Protein AF-A0A832IQP1-F1 (afdb_monomer_lite)

Structure (mmCIF, N/CA/C/O backbone):
data_AF-A0A832IQP1-F1
#
_entry.id   AF-A0A832IQP1-F1
#
loop_
_atom_site.group_PDB
_atom_site.id
_atom_site.type_symbol
_atom_site.label_atom_id
_atom_site.label_alt_id
_atom_site.label_comp_id
_atom_site.label_asym_id
_atom_site.label_entity_id
_atom_site.label_seq_id
_atom_site.pdbx_PDB_ins_code
_atom_site.Cartn_x
_atom_site.Cartn_y
_atom_site.Cartn_z
_atom_site.occupancy
_atom_site.B_iso_or_equiv
_atom_site.auth_seq_id
_atom_site.auth_comp_id
_atom_site.auth_asym_id
_atom_site.auth_atom_id
_atom_site.pdbx_PDB_model_num
ATOM 1 N N . MET A 1 1 ? -15.722 25.730 -2.056 1.00 32.97 1 MET A N 1
ATOM 2 C CA . MET A 1 1 ? -16.096 24.810 -0.959 1.00 32.97 1 MET A CA 1
ATOM 3 C C . MET A 1 1 ? -15.796 23.385 -1.412 1.00 32.97 1 MET A C 1
ATOM 5 O O . MET A 1 1 ? -16.498 22.872 -2.271 1.00 32.97 1 MET A O 1
ATOM 9 N N . ARG A 1 2 ? -14.689 22.781 -0.957 1.00 37.03 2 ARG A N 1
ATOM 10 C CA . ARG A 1 2 ? -14.386 21.369 -1.250 1.00 37.03 2 ARG A CA 1
ATOM 11 C C . ARG A 1 2 ? -15.263 20.533 -0.323 1.00 37.03 2 ARG A C 1
ATOM 13 O O . ARG A 1 2 ? -15.107 20.650 0.885 1.00 37.03 2 ARG A O 1
ATOM 20 N N . SER A 1 3 ? -16.204 19.769 -0.875 1.00 42.00 3 SER A N 1
ATOM 21 C CA . SER A 1 3 ? -16.980 18.788 -0.110 1.00 42.00 3 SER A CA 1
ATOM 22 C C . SER A 1 3 ? -16.003 17.929 0.700 1.00 42.00 3 SER A C 1
ATOM 24 O O . SER A 1 3 ? -15.134 17.278 0.114 1.00 42.00 3 SER A O 1
ATOM 26 N N . SER A 1 4 ? -16.055 18.013 2.033 1.00 56.12 4 SER A N 1
ATOM 27 C CA . SER A 1 4 ? -15.191 17.226 2.915 1.00 56.12 4 SER A CA 1
ATOM 28 C C . SER A 1 4 ? -15.556 15.760 2.736 1.00 56.12 4 SER A C 1
ATOM 30 O O . SER A 1 4 ? -16.544 15.285 3.290 1.00 56.12 4 SER A O 1
ATOM 32 N N . LYS A 1 5 ? -14.787 15.057 1.901 1.00 62.72 5 LYS A N 1
ATOM 33 C CA . LYS A 1 5 ? -14.962 13.630 1.632 1.00 62.72 5 LYS A CA 1
ATOM 34 C C . LYS A 1 5 ? -14.933 12.890 2.972 1.00 62.72 5 LYS A C 1
ATOM 36 O O . LYS A 1 5 ? -13.934 12.950 3.690 1.00 62.72 5 LYS A O 1
ATOM 41 N N . LYS A 1 6 ? -16.053 12.271 3.346 1.00 82.62 6 LYS A N 1
ATOM 42 C CA . LYS A 1 6 ? -16.201 11.590 4.634 1.00 82.62 6 LYS A CA 1
ATOM 43 C C . LYS A 1 6 ? -15.730 10.149 4.474 1.00 82.62 6 LYS A C 1
ATOM 45 O O . LYS A 1 6 ? -16.418 9.337 3.867 1.00 82.62 6 LYS A O 1
ATOM 50 N N . TYR A 1 7 ? -14.537 9.859 4.979 1.00 91.56 7 TYR A N 1
ATOM 51 C CA . TYR A 1 7 ? -14.019 8.494 5.049 1.00 91.56 7 TYR A CA 1
ATOM 52 C C . TYR A 1 7 ? -14.812 7.695 6.081 1.00 91.56 7 TYR A C 1
ATOM 54 O O . TYR A 1 7 ? -15.170 8.235 7.128 1.00 91.56 7 TYR A O 1
ATOM 62 N N . THR A 1 8 ? -15.081 6.424 5.792 1.00 93.50 8 THR A N 1
ATOM 63 C CA . THR A 1 8 ? -15.808 5.535 6.713 1.00 93.50 8 THR A CA 1
ATOM 64 C C . THR A 1 8 ? -14.869 4.655 7.528 1.00 93.50 8 THR A C 1
ATOM 66 O O . THR A 1 8 ? -15.260 4.157 8.576 1.00 93.50 8 THR A O 1
ATOM 69 N N . CYS A 1 9 ? -13.614 4.505 7.097 1.00 94.38 9 CYS A N 1
ATOM 70 C CA . CYS A 1 9 ? -12.578 3.782 7.824 1.00 94.38 9 CYS A CA 1
ATOM 71 C C . CYS A 1 9 ? -11.171 4.247 7.432 1.00 94.38 9 CYS A C 1
ATOM 73 O O . CYS A 1 9 ? -10.975 4.858 6.378 1.00 94.38 9 CYS A O 1
ATOM 75 N N . ALA A 1 10 ? -10.183 3.913 8.260 1.00 95.50 10 ALA A N 1
ATOM 76 C CA . ALA A 1 10 ? -8.770 4.127 7.968 1.00 95.50 10 ALA A CA 1
ATOM 77 C C . ALA A 1 10 ? -8.008 2.797 7.911 1.00 95.50 10 ALA A C 1
ATOM 79 O O . ALA A 1 10 ? -8.322 1.864 8.648 1.00 95.50 10 ALA A O 1
ATOM 80 N N . ILE A 1 11 ? -6.989 2.721 7.057 1.00 96.31 11 ILE A N 1
ATOM 81 C CA . ILE A 1 11 ? -6.017 1.622 7.024 1.00 96.31 11 ILE A CA 1
ATOM 82 C C . ILE A 1 11 ? -4.650 2.198 7.354 1.00 96.31 11 ILE A C 1
ATOM 84 O O . ILE A 1 11 ? -4.228 3.170 6.725 1.00 96.31 11 ILE A O 1
ATOM 88 N N . LEU A 1 12 ? -3.961 1.596 8.320 1.00 92.25 12 LEU A N 1
ATOM 89 C CA . LEU A 1 12 ? -2.618 2.006 8.713 1.00 92.25 12 LEU A CA 1
ATOM 90 C C . LEU A 1 12 ? -1.602 0.919 8.363 1.00 92.25 12 LEU A C 1
ATOM 92 O O . LEU A 1 12 ? -1.740 -0.238 8.779 1.00 92.25 12 LEU A O 1
ATOM 96 N N . ASP A 1 13 ? -0.554 1.319 7.645 1.00 88.62 13 ASP A N 1
ATOM 97 C CA . ASP A 1 13 ? 0.678 0.542 7.590 1.00 88.62 13 ASP A CA 1
ATOM 98 C C . ASP A 1 13 ? 1.489 0.701 8.887 1.00 88.62 13 ASP A C 1
ATOM 100 O O . ASP A 1 13 ? 1.206 1.544 9.747 1.00 88.62 13 ASP A O 1
ATOM 104 N N . THR A 1 14 ? 2.531 -0.111 9.026 1.00 81.56 14 THR A N 1
ATOM 105 C CA . THR A 1 14 ? 3.462 -0.076 10.154 1.00 81.56 14 THR A CA 1
ATOM 106 C C . THR A 1 14 ? 4.001 1.333 10.414 1.00 81.56 14 THR A C 1
ATOM 108 O O . THR A 1 14 ? 4.059 1.785 11.556 1.00 81.56 14 THR A O 1
ATOM 111 N N . SER A 1 15 ? 4.370 2.067 9.362 1.00 81.56 15 SER A N 1
ATOM 112 C CA . SER A 1 15 ? 4.965 3.398 9.482 1.00 81.56 15 SER A CA 1
ATOM 113 C C . SER A 1 15 ? 3.983 4.437 10.034 1.00 81.56 15 SER A C 1
ATOM 115 O O . SER A 1 15 ? 4.377 5.275 10.850 1.00 81.56 15 SER A O 1
ATOM 117 N N . ALA A 1 16 ? 2.711 4.354 9.644 1.00 86.81 16 ALA A N 1
ATOM 118 C CA . ALA A 1 16 ? 1.636 5.219 10.108 1.00 86.81 16 ALA A CA 1
ATOM 119 C C . ALA A 1 16 ? 1.263 4.923 11.565 1.00 86.81 16 ALA A C 1
ATOM 121 O O . ALA A 1 16 ? 1.072 5.849 12.356 1.00 86.81 16 ALA A O 1
ATOM 122 N N . ILE A 1 17 ? 1.234 3.642 11.949 1.00 84.38 17 ILE A N 1
ATOM 123 C CA . ILE A 1 17 ? 1.023 3.233 13.343 1.00 84.38 17 ILE A CA 1
ATOM 124 C C . ILE A 1 17 ? 2.134 3.809 14.232 1.00 84.38 17 ILE A C 1
ATOM 126 O O . ILE A 1 17 ? 1.851 4.512 15.200 1.00 84.38 17 ILE A O 1
ATOM 130 N N . LEU A 1 18 ? 3.401 3.596 13.861 1.00 79.62 18 LEU A N 1
ATOM 131 C CA . LEU A 1 18 ? 4.568 4.007 14.655 1.00 79.62 18 LEU A CA 1
ATOM 132 C C . LEU A 1 18 ? 4.730 5.526 14.810 1.00 79.62 18 LEU A C 1
ATOM 134 O O . LEU A 1 18 ? 5.545 5.969 15.625 1.00 79.62 18 LEU A O 1
ATOM 138 N N . ARG A 1 19 ? 4.027 6.321 14.003 1.00 83.69 19 ARG A N 1
ATOM 139 C CA . ARG A 1 19 ? 4.054 7.789 14.032 1.00 83.69 19 ARG A CA 1
ATOM 140 C C . ARG A 1 19 ? 2.848 8.401 14.744 1.00 83.69 19 ARG A C 1
ATOM 142 O O . ARG A 1 19 ? 2.753 9.621 14.800 1.00 83.69 19 ARG A O 1
ATOM 149 N N . GLY A 1 20 ? 1.954 7.582 15.296 1.00 81.88 20 GLY A N 1
ATOM 150 C CA . GLY A 1 20 ? 0.805 8.073 16.053 1.00 81.88 20 GLY A CA 1
ATOM 151 C C . GLY A 1 20 ? -0.371 8.533 15.191 1.00 81.88 20 GLY A C 1
ATOM 152 O O . GLY A 1 20 ? -1.295 9.149 15.712 1.00 81.88 20 GLY A O 1
ATOM 153 N N . ASN A 1 21 ? -0.390 8.229 13.886 1.00 84.25 21 ASN A N 1
ATOM 154 C CA . ASN A 1 21 ? -1.427 8.732 12.975 1.00 84.25 21 ASN A CA 1
ATOM 155 C C . ASN A 1 21 ? -2.841 8.199 13.263 1.00 84.25 21 ASN A C 1
ATOM 157 O O . ASN A 1 21 ? -3.808 8.697 12.695 1.00 84.25 21 ASN A O 1
ATOM 161 N N . PHE A 1 22 ? -2.995 7.220 14.154 1.00 77.56 22 PHE A N 1
ATOM 162 C CA . PHE A 1 22 ? -4.306 6.807 14.656 1.00 77.56 22 PHE A CA 1
ATOM 163 C C . PHE A 1 22 ? -5.021 7.928 15.441 1.00 77.56 22 PHE A C 1
ATOM 165 O O . PHE A 1 22 ? -6.252 7.961 15.470 1.00 77.56 22 PHE A O 1
ATOM 172 N N . LEU A 1 23 ? -4.276 8.873 16.033 1.00 77.94 23 LEU A N 1
ATOM 173 C CA . LEU A 1 23 ? -4.833 10.013 16.774 1.00 77.94 23 LEU A CA 1
ATOM 174 C C . LEU A 1 23 ? -5.637 10.967 15.879 1.00 77.94 23 LEU A C 1
ATOM 176 O O . LEU A 1 23 ? -6.581 11.584 16.366 1.00 77.94 23 LEU A O 1
ATOM 180 N N . ASP A 1 24 ? -5.337 11.023 14.575 1.00 77.12 24 ASP A N 1
ATOM 181 C CA . ASP A 1 24 ? -6.066 11.846 13.594 1.00 77.12 24 ASP A CA 1
ATOM 182 C C . ASP A 1 24 ? -7.552 11.455 13.481 1.00 77.12 24 ASP A C 1
ATOM 184 O O . ASP A 1 24 ? -8.373 12.249 13.018 1.00 77.12 24 ASP A O 1
ATOM 188 N N . PHE A 1 25 ? -7.900 10.222 13.864 1.00 77.88 25 PHE A N 1
ATOM 189 C CA . PHE A 1 25 ? -9.247 9.661 13.729 1.00 77.88 25 PHE A CA 1
ATOM 190 C C . PHE A 1 25 ? -9.953 9.476 15.077 1.00 77.88 25 PHE A C 1
ATOM 192 O O . PHE A 1 25 ? -11.189 9.504 15.141 1.00 77.88 25 PHE A O 1
ATOM 199 N N . GLY A 1 26 ? -9.189 9.294 16.159 1.00 69.00 26 GLY A N 1
ATOM 200 C CA . GLY A 1 26 ? -9.725 8.971 17.479 1.00 69.00 26 GLY A CA 1
ATOM 201 C C . GLY A 1 26 ? -10.602 7.713 17.433 1.00 69.00 26 GLY A C 1
ATOM 202 O O . GLY A 1 26 ? -10.195 6.683 16.905 1.00 69.00 26 GLY A O 1
ATOM 203 N N . ARG A 1 27 ? -11.831 7.805 17.962 1.00 67.12 27 ARG A N 1
ATOM 204 C CA . ARG A 1 27 ? -12.874 6.758 17.867 1.00 67.12 27 ARG A CA 1
ATOM 205 C C . ARG A 1 27 ? -13.921 7.024 16.776 1.00 67.12 27 ARG A C 1
ATOM 207 O O . ARG A 1 27 ? -14.943 6.348 16.733 1.00 67.12 27 ARG A O 1
ATOM 214 N N . SER A 1 28 ? -13.695 8.016 15.916 1.00 80.88 28 SER A N 1
ATOM 215 C CA . SER A 1 28 ? -14.719 8.508 14.982 1.00 80.88 28 SER A CA 1
ATOM 216 C C . SER A 1 28 ? -14.989 7.545 13.827 1.00 80.88 28 SER A C 1
ATOM 218 O O . SER A 1 28 ? -16.106 7.496 13.319 1.00 80.88 28 SER A O 1
ATOM 220 N N . ILE A 1 29 ? -13.966 6.796 13.405 1.00 89.19 29 ILE A N 1
ATOM 221 C CA . ILE A 1 29 ? -14.051 5.764 12.369 1.00 89.19 29 ILE A CA 1
ATOM 222 C C . ILE A 1 29 ? -13.195 4.553 12.769 1.00 89.19 29 ILE A C 1
ATOM 224 O O . ILE A 1 29 ? -12.189 4.729 13.460 1.00 89.19 29 ILE A O 1
ATOM 228 N N . PRO A 1 30 ? -13.555 3.327 12.351 1.00 91.38 30 PRO A N 1
ATOM 229 C CA . PRO A 1 30 ? -12.732 2.147 12.582 1.00 91.38 30 PRO A CA 1
ATOM 230 C C . PRO A 1 30 ? -11.378 2.244 11.870 1.00 91.38 30 PRO A C 1
ATOM 232 O O . PRO A 1 30 ? -11.281 2.712 10.730 1.00 91.38 30 PRO A O 1
ATOM 235 N N . ILE A 1 31 ? -10.344 1.743 12.545 1.00 93.94 31 ILE A N 1
ATOM 236 C CA . ILE A 1 31 ? -8.972 1.688 12.046 1.00 93.94 31 ILE A CA 1
ATOM 237 C C . ILE A 1 31 ? -8.583 0.226 11.846 1.00 93.94 31 ILE A C 1
ATOM 239 O O . ILE A 1 31 ? -8.723 -0.592 12.758 1.00 93.94 31 ILE A O 1
ATOM 243 N N . TYR A 1 32 ? -8.077 -0.096 10.660 1.00 95.56 32 TYR A N 1
ATOM 244 C CA . TYR A 1 32 ? -7.714 -1.450 10.273 1.00 95.56 32 TYR A CA 1
ATOM 245 C C . TYR A 1 32 ? -6.224 -1.593 9.947 1.00 95.56 32 TYR A C 1
ATOM 247 O O . TYR A 1 32 ? -5.565 -0.662 9.481 1.00 95.56 32 TYR A O 1
ATOM 255 N N . THR A 1 33 ? -5.707 -2.799 10.154 1.00 95.19 33 THR A N 1
ATOM 256 C CA . THR A 1 33 ? -4.417 -3.270 9.635 1.00 95.19 33 THR A CA 1
ATOM 257 C C . THR A 1 33 ? -4.490 -4.780 9.372 1.00 95.19 33 THR A C 1
ATOM 259 O O . THR A 1 33 ? -5.526 -5.402 9.609 1.00 95.19 33 THR A O 1
ATOM 262 N N . VAL A 1 34 ? -3.405 -5.378 8.887 1.00 95.69 34 VAL A N 1
ATOM 263 C CA . VAL A 1 34 ? -3.299 -6.821 8.593 1.00 95.69 34 VAL A CA 1
ATOM 264 C C . VAL A 1 34 ? -2.298 -7.495 9.526 1.00 95.69 34 VAL A C 1
ATOM 266 O O . VAL A 1 34 ? -1.361 -6.860 10.017 1.00 95.69 34 VAL A O 1
ATOM 269 N N . SER A 1 35 ? -2.454 -8.798 9.763 1.00 93.50 35 SER A N 1
ATOM 270 C CA . SER A 1 35 ? -1.584 -9.524 10.694 1.00 93.50 35 SER A CA 1
ATOM 271 C C . SER A 1 35 ? -0.133 -9.586 10.211 1.00 93.50 35 SER A C 1
ATOM 273 O O . SER A 1 35 ? 0.790 -9.578 11.025 1.00 93.50 35 SER A O 1
ATOM 275 N N . SER A 1 36 ? 0.094 -9.617 8.894 1.00 92.75 36 SER A N 1
ATOM 276 C CA . SER A 1 36 ? 1.432 -9.605 8.286 1.00 92.75 36 SER A CA 1
ATOM 277 C C . SER A 1 36 ? 2.208 -8.324 8.579 1.00 92.75 36 SER A C 1
ATOM 279 O O . SER A 1 36 ? 3.370 -8.415 8.960 1.00 92.75 36 SER A O 1
ATOM 281 N N . SER A 1 37 ? 1.549 -7.168 8.518 1.00 90.44 37 SER A N 1
ATOM 282 C CA . SER A 1 37 ? 2.111 -5.858 8.882 1.00 90.44 37 SER A CA 1
ATOM 283 C C . SER A 1 37 ? 2.554 -5.815 10.350 1.00 90.44 37 SER A C 1
ATOM 285 O O . SER A 1 37 ? 3.621 -5.296 10.681 1.00 90.44 37 SER A O 1
ATOM 287 N N . LEU A 1 38 ? 1.775 -6.434 11.246 1.00 88.06 38 LEU A N 1
ATOM 288 C CA . LEU A 1 38 ? 2.125 -6.509 12.665 1.00 88.06 38 LEU A CA 1
ATOM 289 C C . LEU A 1 38 ? 3.301 -7.449 12.947 1.00 88.06 38 LEU A C 1
ATOM 291 O O . LEU A 1 38 ? 4.090 -7.173 13.845 1.00 88.06 38 LEU A O 1
ATOM 295 N N . ARG A 1 39 ? 3.462 -8.537 12.183 1.00 86.25 39 ARG A N 1
ATOM 296 C CA . ARG A 1 39 ? 4.612 -9.448 12.338 1.00 86.25 39 ARG A CA 1
ATOM 297 C C . ARG A 1 39 ? 5.947 -8.792 11.977 1.00 86.25 39 ARG A C 1
ATOM 299 O O . ARG A 1 39 ? 6.978 -9.226 12.482 1.00 86.25 39 ARG A O 1
ATOM 306 N N . GLU A 1 40 ? 5.941 -7.763 11.130 1.00 78.00 40 GLU A N 1
ATOM 307 C CA . GLU A 1 40 ? 7.148 -7.012 10.754 1.00 78.00 40 GLU A CA 1
ATOM 308 C C . GLU A 1 40 ? 7.630 -6.051 11.855 1.00 78.00 40 GLU A C 1
ATOM 310 O O . GLU A 1 40 ? 8.799 -5.651 11.866 1.00 78.00 40 GLU A O 1
ATOM 315 N N . LEU A 1 41 ? 6.770 -5.707 12.820 1.00 76.38 41 LEU A N 1
ATOM 316 C CA . LEU A 1 41 ? 7.148 -4.900 13.977 1.00 76.38 41 LEU A CA 1
ATOM 317 C C . LEU A 1 41 ? 8.120 -5.684 14.870 1.00 76.38 41 LEU A C 1
ATOM 319 O O . LEU A 1 41 ? 7.726 -6.554 15.646 1.00 76.38 41 LEU A O 1
ATOM 323 N N . LYS A 1 42 ? 9.418 -5.366 14.781 1.00 60.59 42 LYS A N 1
ATOM 324 C CA . LYS A 1 42 ? 10.434 -5.898 15.704 1.00 60.59 42 LYS A CA 1
ATOM 325 C C . LYS A 1 42 ? 10.039 -5.598 17.159 1.00 60.59 42 LYS A C 1
ATOM 327 O O . LYS A 1 42 ? 9.603 -4.491 17.471 1.00 60.59 42 LYS A O 1
ATOM 332 N N . ARG A 1 43 ? 10.239 -6.581 18.047 1.00 56.19 43 ARG A N 1
ATOM 333 C CA . ARG A 1 43 ? 9.974 -6.486 19.497 1.00 56.19 43 ARG A CA 1
ATOM 334 C C . ARG A 1 43 ? 10.699 -5.261 20.086 1.00 56.19 43 ARG A C 1
ATOM 336 O O . ARG A 1 43 ? 11.907 -5.129 19.907 1.00 56.19 43 ARG A O 1
ATOM 343 N N . GLY A 1 44 ? 9.970 -4.371 20.762 1.00 60.34 44 GLY A N 1
ATOM 344 C CA . GLY A 1 44 ? 10.485 -3.120 21.341 1.00 60.34 44 GLY A CA 1
ATOM 345 C C . GLY A 1 44 ? 9.356 -2.237 21.890 1.00 60.34 44 GLY A C 1
ATOM 346 O O . GLY A 1 44 ? 8.198 -2.601 21.770 1.00 60.34 44 GLY A O 1
ATOM 347 N N . VAL A 1 45 ? 9.658 -1.063 22.461 1.00 53.16 45 VAL A N 1
ATOM 348 C CA . VAL A 1 45 ? 8.685 -0.180 23.165 1.00 53.16 45 VAL A CA 1
ATOM 349 C C . VAL A 1 45 ? 7.386 0.074 22.381 1.00 53.16 45 VAL A C 1
ATOM 351 O O . VAL A 1 45 ? 6.304 0.118 22.957 1.00 53.16 45 VAL A O 1
ATOM 354 N N . LYS A 1 46 ? 7.466 0.159 21.050 1.00 64.00 46 LYS A N 1
ATOM 355 C CA . LYS A 1 46 ? 6.303 0.403 20.188 1.00 64.00 46 LYS A CA 1
ATOM 356 C C . LYS A 1 46 ? 5.399 -0.819 19.962 1.00 64.00 46 LYS A C 1
ATOM 358 O O . LYS A 1 46 ? 4.307 -0.655 19.434 1.00 64.00 46 LYS A O 1
ATOM 363 N N . SER A 1 47 ? 5.788 -2.027 20.389 1.00 70.69 47 SER A N 1
ATOM 364 C CA . SER A 1 47 ? 4.871 -3.178 20.416 1.00 70.69 47 SER A CA 1
ATOM 365 C C . SER A 1 47 ? 3.803 -3.024 21.499 1.00 70.69 47 SER A C 1
ATOM 367 O O . SER A 1 47 ? 2.667 -3.421 21.272 1.00 70.69 47 SER A O 1
ATOM 369 N N . PHE A 1 48 ? 4.137 -2.386 22.627 1.00 78.44 48 PHE A N 1
ATOM 370 C CA . PHE A 1 48 ? 3.189 -2.128 23.715 1.00 78.44 48 PHE A CA 1
ATOM 371 C C . PHE A 1 48 ? 2.083 -1.142 23.306 1.00 78.44 48 PHE A C 1
ATOM 373 O O . PHE A 1 48 ? 0.916 -1.353 23.628 1.00 78.44 48 PHE A O 1
ATOM 380 N N . GLU A 1 49 ? 2.426 -0.091 22.551 1.00 78.44 49 GLU A N 1
ATOM 381 C CA . GLU A 1 49 ? 1.441 0.859 22.009 1.00 78.44 49 GLU A CA 1
ATOM 382 C C . GLU A 1 49 ? 0.445 0.152 21.084 1.00 78.44 49 GLU A C 1
ATOM 384 O O . GLU A 1 49 ? -0.766 0.294 21.242 1.00 78.44 49 GLU A O 1
ATOM 389 N N . VAL A 1 50 ? 0.947 -0.658 20.147 1.00 83.56 50 VAL A N 1
ATOM 390 C CA . VAL A 1 50 ? 0.099 -1.433 19.232 1.00 83.56 50 VAL A CA 1
ATOM 391 C C . VAL A 1 50 ? -0.778 -2.418 19.992 1.00 83.56 50 VAL A C 1
ATOM 393 O O . VAL A 1 50 ? -1.974 -2.497 19.722 1.00 83.56 50 VAL A O 1
ATOM 396 N N . GLU A 1 51 ? -0.216 -3.135 20.959 1.00 85.44 51 GLU A N 1
ATOM 397 C CA . GLU A 1 51 ? -0.963 -4.075 21.791 1.00 85.44 51 GLU A CA 1
ATOM 398 C C . GLU A 1 51 ? -2.075 -3.375 22.579 1.00 85.44 51 GLU A C 1
ATOM 400 O O . GLU A 1 51 ? -3.214 -3.839 22.575 1.00 85.44 51 GLU A O 1
ATOM 405 N N . THR A 1 52 ? -1.795 -2.200 23.145 1.00 85.12 52 THR A N 1
ATOM 406 C CA . THR A 1 52 ? -2.798 -1.368 23.823 1.00 85.12 52 THR A CA 1
ATOM 407 C C . THR A 1 52 ? -3.920 -0.957 22.864 1.00 85.12 52 THR A C 1
ATOM 409 O O . THR A 1 52 ? -5.098 -1.092 23.192 1.00 85.12 52 THR A O 1
ATOM 412 N N . LEU A 1 53 ? -3.590 -0.505 21.648 1.00 85.50 53 LEU A N 1
ATOM 413 C CA . LEU A 1 53 ? -4.589 -0.125 20.639 1.00 85.50 53 LEU A CA 1
ATOM 414 C C . LEU A 1 53 ? -5.483 -1.298 20.220 1.00 85.50 53 LEU A C 1
ATOM 416 O O . LEU A 1 53 ? -6.679 -1.095 19.987 1.00 85.50 53 LEU A O 1
ATOM 420 N N . LEU A 1 54 ? -4.911 -2.502 20.127 1.00 88.25 54 LEU A N 1
ATOM 421 C CA . LEU A 1 54 ? -5.643 -3.738 19.850 1.00 88.25 54 LEU A CA 1
ATOM 422 C C . LEU A 1 54 ? -6.571 -4.099 21.018 1.00 88.25 54 LEU A C 1
ATOM 424 O O . LEU A 1 54 ? -7.757 -4.337 20.799 1.00 88.25 54 LEU A O 1
ATOM 428 N N . GLN A 1 55 ? -6.067 -4.074 22.257 1.00 89.00 55 GLN A N 1
ATOM 429 C CA . GLN A 1 55 ? -6.848 -4.366 23.467 1.00 89.00 55 GLN A CA 1
ATOM 430 C C . GLN A 1 55 ? -8.005 -3.376 23.668 1.00 89.00 55 GLN A C 1
ATOM 432 O O . GLN A 1 55 ? -9.108 -3.770 24.039 1.00 89.00 55 GLN A O 1
ATOM 437 N N . MET A 1 56 ? -7.790 -2.093 23.365 1.00 86.12 56 MET A N 1
ATOM 438 C CA . MET A 1 56 ? -8.822 -1.051 23.432 1.00 86.12 56 MET A CA 1
ATOM 439 C C . MET A 1 56 ? -9.835 -1.108 22.274 1.00 86.12 56 MET A C 1
ATOM 441 O O . MET A 1 56 ? -10.774 -0.302 22.246 1.00 86.12 56 MET A O 1
ATOM 445 N N . GLY A 1 57 ? -9.633 -2.000 21.297 1.00 86.88 57 GLY A N 1
ATOM 446 C CA . GLY A 1 57 ? -10.475 -2.148 20.107 1.00 86.88 57 GLY A CA 1
ATOM 447 C C . GLY A 1 57 ? -10.412 -0.968 19.132 1.00 86.88 57 GLY A C 1
ATOM 448 O O . GLY A 1 57 ? -11.278 -0.850 18.262 1.00 86.88 57 GLY A O 1
ATOM 449 N N . ILE A 1 58 ? -9.422 -0.082 19.284 1.00 86.38 58 ILE A N 1
ATOM 450 C CA . ILE A 1 58 ? -9.207 1.078 18.407 1.00 86.38 58 ILE A CA 1
ATOM 451 C C . ILE A 1 58 ? -8.629 0.603 17.073 1.00 86.38 58 ILE A C 1
ATOM 453 O O . ILE A 1 58 ? -9.127 0.984 16.015 1.00 86.38 58 ILE A O 1
ATOM 457 N N . LEU A 1 59 ? -7.609 -0.258 17.132 1.00 89.88 59 LEU A N 1
ATOM 458 C CA . LEU A 1 59 ? -7.022 -0.919 15.972 1.00 89.88 59 LEU A CA 1
ATOM 459 C C . LEU A 1 59 ? -7.627 -2.316 15.820 1.00 89.88 59 LEU A C 1
ATOM 461 O O . LEU A 1 59 ? -7.682 -3.083 16.778 1.00 89.88 59 LEU A O 1
ATOM 465 N N . LYS A 1 60 ? -8.059 -2.663 14.609 1.00 93.56 60 LYS A N 1
ATOM 466 C CA . LYS A 1 60 ? -8.609 -3.981 14.279 1.00 93.56 60 LYS A CA 1
ATOM 467 C C . LYS A 1 60 ? -7.740 -4.669 13.236 1.00 93.56 60 LYS A C 1
ATOM 469 O O . LYS A 1 60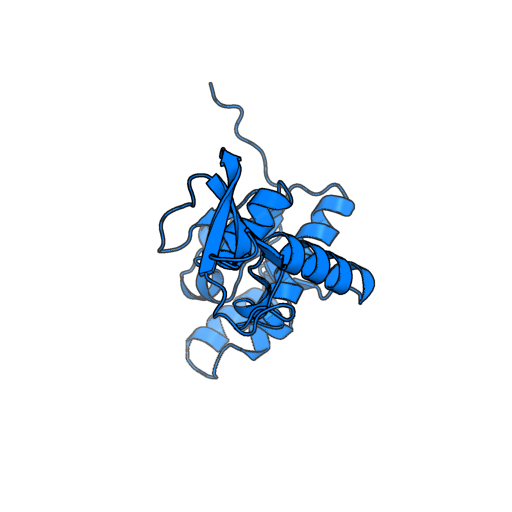 ? -7.376 -4.068 12.227 1.00 93.56 60 LYS A O 1
ATOM 474 N N . VAL A 1 61 ? -7.440 -5.943 13.458 1.00 95.06 61 VAL A N 1
ATOM 475 C CA . VAL A 1 61 ? -6.712 -6.768 12.487 1.00 95.06 61 VAL A CA 1
ATOM 476 C C . VAL A 1 61 ? -7.717 -7.477 11.592 1.00 95.06 61 VAL A C 1
ATOM 478 O O . VAL A 1 61 ? -8.588 -8.190 12.086 1.00 95.06 61 VAL A O 1
ATOM 481 N N . VAL A 1 62 ? -7.610 -7.268 10.282 1.00 96.81 62 VAL A N 1
ATOM 482 C CA . VAL A 1 62 ? -8.479 -7.885 9.275 1.00 96.81 62 VAL A CA 1
ATOM 483 C C . VAL A 1 62 ? -7.607 -8.438 8.162 1.00 96.81 62 VAL A C 1
ATOM 485 O O . VAL A 1 62 ? -7.105 -7.687 7.332 1.00 96.81 62 VAL A O 1
ATOM 488 N N . ASP A 1 63 ? -7.456 -9.757 8.128 1.00 96.19 63 ASP A N 1
ATOM 489 C CA . ASP A 1 63 ? -6.828 -10.438 7.002 1.00 96.19 63 ASP A CA 1
ATOM 490 C C . ASP A 1 63 ? -7.874 -10.771 5.937 1.00 96.19 63 ASP A C 1
ATOM 492 O O . ASP A 1 63 ? -9.023 -11.101 6.240 1.00 96.19 63 ASP A O 1
ATOM 496 N N . VAL A 1 64 ? -7.469 -10.686 4.673 1.00 94.88 64 VAL A N 1
ATOM 497 C CA . VAL A 1 64 ? -8.343 -10.947 3.527 1.00 94.88 64 VAL A CA 1
ATOM 498 C C . VAL A 1 64 ? -8.011 -12.270 2.843 1.00 94.88 64 VAL A C 1
ATOM 500 O O . VAL A 1 64 ? -6.921 -12.843 2.986 1.00 94.88 64 VAL A O 1
ATOM 503 N N . ASP A 1 65 ? -8.978 -12.773 2.082 1.00 93.81 65 ASP A N 1
ATOM 504 C CA . ASP A 1 65 ? -8.837 -14.026 1.356 1.00 93.81 65 ASP A CA 1
ATOM 505 C C . ASP A 1 65 ? -7.761 -13.964 0.254 1.00 93.81 65 ASP A C 1
ATOM 507 O O . ASP A 1 65 ? -7.108 -12.949 -0.020 1.00 93.81 65 ASP A O 1
ATOM 511 N N . ARG A 1 66 ? -7.526 -15.114 -0.377 1.00 95.44 66 ARG A N 1
ATOM 512 C CA . ARG A 1 66 ? -6.556 -15.235 -1.466 1.00 95.44 66 ARG A CA 1
ATOM 513 C C . ARG A 1 66 ? -6.973 -14.449 -2.715 1.00 95.44 66 ARG A C 1
ATOM 515 O O . ARG A 1 66 ? -6.099 -13.919 -3.396 1.00 95.44 66 ARG A O 1
ATOM 522 N N . GLY A 1 67 ? -8.269 -14.354 -3.004 1.00 96.88 67 GLY A N 1
ATOM 523 C CA . GLY A 1 67 ? -8.792 -13.648 -4.173 1.00 96.88 67 GLY A CA 1
ATOM 524 C C . GLY A 1 67 ? -8.455 -12.159 -4.139 1.00 96.88 67 GLY A C 1
ATOM 525 O O . GLY A 1 67 ? -7.917 -11.626 -5.113 1.00 96.88 67 GLY A O 1
ATOM 526 N N . MET A 1 68 ? -8.661 -11.509 -2.992 1.00 96.69 68 MET A N 1
ATOM 527 C CA . MET A 1 68 ? -8.306 -10.100 -2.784 1.00 96.69 68 MET A CA 1
ATOM 528 C C . MET A 1 68 ? -6.796 -9.867 -2.876 1.00 96.69 68 MET A C 1
ATOM 530 O O . MET A 1 68 ? -6.348 -8.900 -3.498 1.00 96.69 68 MET A O 1
ATOM 534 N N . ARG A 1 69 ? -5.987 -10.787 -2.337 1.00 97.25 69 ARG A N 1
ATOM 535 C CA . ARG A 1 69 ? -4.520 -10.722 -2.455 1.00 97.25 69 ARG A CA 1
ATOM 536 C C . ARG A 1 69 ? -4.041 -10.862 -3.892 1.00 97.25 69 ARG A C 1
ATOM 538 O O . ARG A 1 69 ? -3.151 -10.129 -4.325 1.00 97.25 69 ARG A O 1
ATOM 545 N N . ASP A 1 70 ? -4.643 -11.757 -4.664 1.00 97.94 70 ASP A N 1
ATOM 546 C CA . ASP A 1 70 ? -4.298 -11.926 -6.072 1.00 97.94 70 ASP A CA 1
ATOM 547 C C . ASP A 1 70 ? -4.735 -10.717 -6.915 1.00 97.94 70 ASP A C 1
ATOM 549 O O . ASP A 1 70 ? -4.015 -10.326 -7.839 1.00 97.94 70 ASP A O 1
ATOM 553 N N . LEU A 1 71 ? -5.844 -10.056 -6.565 1.00 97.44 71 LEU A N 1
ATOM 554 C CA . LEU A 1 71 ? -6.239 -8.782 -7.171 1.00 97.44 71 LEU A CA 1
ATOM 555 C C . LEU A 1 71 ? -5.227 -7.664 -6.869 1.00 97.44 71 LEU A C 1
ATOM 557 O O . LEU A 1 71 ? -4.792 -6.972 -7.794 1.00 97.44 71 LEU A O 1
ATOM 561 N N . ALA A 1 72 ? -4.792 -7.527 -5.614 1.00 97.88 72 ALA A N 1
ATOM 562 C CA . ALA A 1 72 ? -3.753 -6.571 -5.226 1.00 97.88 72 ALA A CA 1
ATOM 563 C C . ALA A 1 72 ? -2.440 -6.811 -5.989 1.00 97.88 72 ALA A C 1
ATOM 565 O O . ALA A 1 72 ? -1.868 -5.879 -6.557 1.00 97.88 72 ALA A O 1
ATOM 566 N N . ARG A 1 73 ? -2.003 -8.073 -6.115 1.00 97.31 73 ARG A N 1
ATOM 567 C CA . ARG A 1 73 ? -0.823 -8.441 -6.920 1.00 97.31 73 ARG A CA 1
ATOM 568 C C . ARG A 1 73 ? -0.981 -8.090 -8.394 1.00 97.31 73 ARG A C 1
ATOM 570 O O . ARG A 1 73 ? -0.021 -7.632 -9.008 1.00 97.31 73 ARG A O 1
ATOM 577 N N . LYS A 1 74 ? -2.161 -8.308 -8.982 1.00 96.56 74 LYS A N 1
ATOM 578 C CA . LYS A 1 74 ? -2.437 -7.923 -10.378 1.00 96.56 74 LYS A CA 1
ATOM 579 C C . LYS A 1 74 ? -2.303 -6.411 -10.568 1.00 96.56 74 LYS A C 1
ATOM 581 O O . LYS A 1 74 ? -1.674 -5.986 -11.533 1.00 96.56 74 LYS A O 1
ATOM 586 N N . LEU A 1 75 ? -2.825 -5.608 -9.640 1.00 95.88 75 LEU A N 1
ATOM 587 C CA . LEU A 1 75 ? -2.689 -4.147 -9.681 1.00 95.88 75 LEU A CA 1
ATOM 588 C C . LEU A 1 75 ? -1.234 -3.696 -9.522 1.00 95.88 75 LEU A C 1
ATOM 590 O O . LEU A 1 75 ? -0.765 -2.890 -10.319 1.00 95.88 75 LEU A O 1
ATOM 594 N N . ALA A 1 76 ? -0.502 -4.274 -8.571 1.00 95.88 76 ALA A N 1
ATOM 595 C CA . ALA A 1 76 ? 0.918 -3.997 -8.364 1.00 95.88 76 ALA A CA 1
ATOM 596 C C . ALA A 1 76 ? 1.801 -4.400 -9.560 1.00 95.88 76 ALA A C 1
ATOM 598 O O . ALA A 1 76 ? 2.790 -3.734 -9.865 1.00 95.88 76 ALA A O 1
ATOM 599 N N . ARG A 1 77 ? 1.460 -5.487 -10.266 1.00 93.56 77 ARG A N 1
ATOM 600 C CA . ARG A 1 77 ? 2.127 -5.860 -11.525 1.00 93.56 77 ARG A CA 1
ATOM 601 C C . ARG A 1 77 ? 1.833 -4.848 -12.619 1.00 93.56 77 ARG A C 1
ATOM 603 O O . ARG A 1 77 ? 2.757 -4.392 -13.275 1.00 93.56 77 ARG A O 1
ATOM 610 N N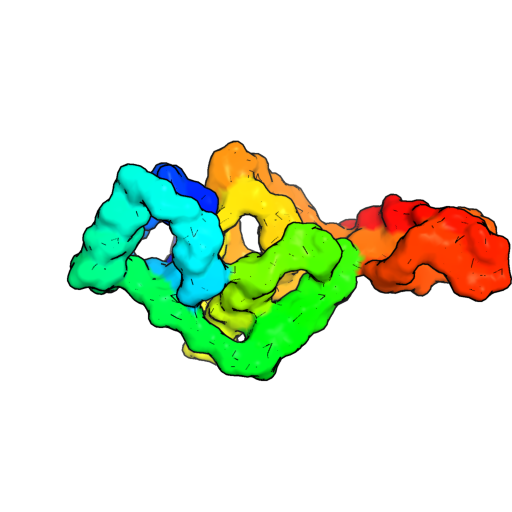 . ARG A 1 78 ? 0.567 -4.451 -12.761 1.00 91.44 78 ARG A N 1
ATOM 611 C CA . ARG A 1 78 ? 0.136 -3.464 -13.757 1.00 91.44 78 ARG A CA 1
ATOM 612 C C . ARG A 1 78 ? 0.752 -2.080 -13.528 1.00 91.44 78 ARG A C 1
ATOM 614 O O . ARG A 1 78 ? 0.977 -1.365 -14.496 1.00 91.44 78 ARG A O 1
ATOM 621 N N . SER A 1 79 ? 1.004 -1.689 -12.280 1.00 91.94 79 SER A N 1
ATOM 622 C CA . SER A 1 79 ? 1.723 -0.446 -11.970 1.00 91.94 79 SER A CA 1
ATOM 623 C C . SER A 1 79 ? 3.236 -0.566 -12.172 1.00 91.94 79 SER A C 1
ATOM 625 O O . SER A 1 79 ? 3.921 0.448 -12.276 1.00 91.94 79 SER A O 1
ATOM 627 N N . GLY A 1 80 ? 3.764 -1.792 -12.229 1.00 91.38 80 GLY A N 1
ATOM 628 C CA . GLY A 1 80 ? 5.196 -2.085 -12.269 1.00 91.38 80 GLY A CA 1
ATOM 629 C C . GLY A 1 80 ? 5.909 -1.916 -10.920 1.00 91.38 80 GLY A C 1
ATOM 630 O O . GLY A 1 80 ? 7.142 -1.827 -10.875 1.00 91.38 80 GLY A O 1
ATOM 631 N N . ASP A 1 81 ? 5.160 -1.882 -9.814 1.00 94.31 81 ASP A N 1
ATOM 632 C CA . ASP A 1 81 ? 5.696 -1.736 -8.454 1.00 94.31 81 ASP A CA 1
ATOM 633 C C . ASP A 1 81 ? 5.814 -3.057 -7.688 1.00 94.31 81 ASP A C 1
ATOM 635 O O . ASP A 1 81 ? 6.412 -3.082 -6.618 1.00 94.31 81 ASP A O 1
ATOM 639 N N . ILE A 1 82 ? 5.327 -4.174 -8.238 1.00 93.88 82 ILE A N 1
ATOM 640 C CA . ILE A 1 82 ? 5.313 -5.488 -7.567 1.00 93.88 82 ILE A CA 1
ATOM 641 C C . ILE A 1 82 ? 6.652 -5.899 -6.929 1.00 93.88 82 ILE A C 1
ATOM 643 O O . ILE A 1 82 ? 6.648 -6.535 -5.885 1.00 93.88 82 ILE A O 1
ATOM 647 N N . ARG A 1 83 ? 7.801 -5.536 -7.522 1.00 91.19 83 ARG A N 1
ATOM 648 C CA . ARG A 1 83 ? 9.136 -5.882 -6.988 1.00 91.19 83 ARG A CA 1
ATOM 649 C C . ARG A 1 83 ? 9.547 -5.047 -5.769 1.00 91.19 83 ARG A C 1
ATOM 651 O O . ARG A 1 83 ? 10.520 -5.406 -5.117 1.00 91.19 83 ARG A O 1
ATOM 658 N N . LYS A 1 84 ? 8.879 -3.918 -5.520 1.00 92.94 84 LYS A N 1
ATOM 659 C CA . LYS A 1 84 ? 9.139 -3.027 -4.380 1.00 92.94 84 LYS A CA 1
ATOM 660 C C . LYS A 1 84 ? 8.264 -3.337 -3.171 1.00 92.94 84 LYS A C 1
ATOM 662 O O . LYS A 1 84 ? 8.625 -2.936 -2.077 1.00 92.94 84 LYS A O 1
ATOM 667 N N . LEU A 1 85 ? 7.136 -4.007 -3.390 1.00 94.75 85 LEU A N 1
ATOM 668 C CA . LEU A 1 85 ? 6.146 -4.276 -2.357 1.00 94.75 85 LEU A CA 1
ATOM 669 C C . LEU A 1 85 ? 6.466 -5.588 -1.639 1.00 94.75 85 LEU A C 1
ATOM 671 O O . LEU A 1 85 ? 6.717 -6.615 -2.279 1.00 94.75 85 LEU A O 1
ATOM 675 N N . SER A 1 86 ? 6.430 -5.551 -0.313 1.00 94.94 86 SER A N 1
ATOM 676 C CA . SER A 1 86 ? 6.523 -6.721 0.551 1.00 94.94 86 SER A CA 1
ATOM 677 C C . SER A 1 86 ? 5.230 -7.549 0.518 1.00 94.94 86 SER A C 1
ATOM 679 O O . SER A 1 86 ? 4.212 -7.169 -0.070 1.00 94.94 86 SER A O 1
ATOM 681 N N . GLY A 1 87 ? 5.248 -8.711 1.179 1.00 94.69 87 GLY A N 1
ATOM 682 C CA . GLY A 1 87 ? 4.025 -9.484 1.402 1.00 94.69 87 GLY A CA 1
ATOM 683 C C . GLY A 1 87 ? 2.991 -8.715 2.234 1.00 94.69 87 GLY A C 1
ATOM 684 O O . GLY A 1 87 ? 1.810 -8.746 1.897 1.00 94.69 87 GLY A O 1
ATOM 685 N N . ALA A 1 88 ? 3.435 -7.989 3.267 1.00 94.25 88 ALA A N 1
ATOM 686 C CA . ALA A 1 88 ? 2.561 -7.171 4.103 1.00 94.25 88 ALA A CA 1
ATOM 687 C C . ALA A 1 88 ? 1.949 -5.998 3.324 1.00 94.25 88 ALA A C 1
ATOM 689 O O . ALA A 1 88 ? 0.759 -5.724 3.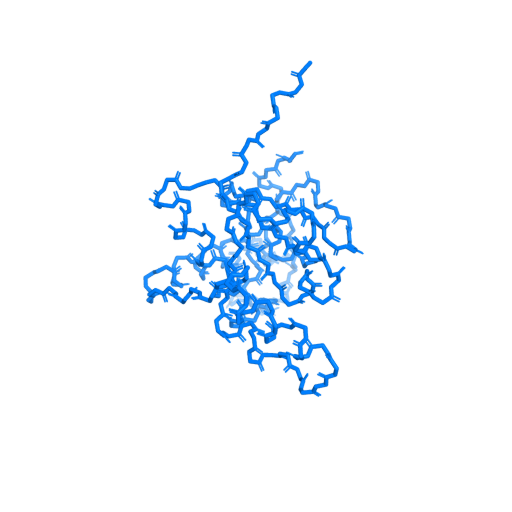475 1.00 94.25 88 ALA A O 1
ATOM 690 N N . ASP A 1 89 ? 2.714 -5.368 2.428 1.00 96.38 89 ASP A N 1
ATOM 691 C CA . ASP A 1 89 ? 2.209 -4.284 1.580 1.00 96.38 89 ASP A CA 1
ATOM 692 C C . ASP A 1 89 ? 1.078 -4.774 0.666 1.00 96.38 89 ASP A C 1
ATOM 694 O O . ASP A 1 89 ? 0.043 -4.121 0.525 1.00 96.38 89 ASP A O 1
ATOM 698 N N . ILE A 1 90 ? 1.249 -5.960 0.070 1.00 97.69 90 ILE A N 1
ATOM 699 C CA . ILE A 1 90 ? 0.217 -6.598 -0.757 1.00 97.69 90 ILE A CA 1
ATOM 700 C C . ILE A 1 90 ? -1.031 -6.916 0.065 1.00 97.69 90 ILE A C 1
ATOM 702 O O . ILE A 1 90 ? -2.140 -6.671 -0.413 1.00 97.69 90 ILE A O 1
ATOM 706 N N . ASP A 1 91 ? -0.870 -7.434 1.281 1.00 97.62 91 ASP A N 1
ATOM 707 C CA . ASP A 1 91 ? -1.992 -7.743 2.166 1.00 97.62 91 ASP A CA 1
ATOM 708 C C . ASP A 1 91 ? -2.759 -6.466 2.564 1.00 97.62 91 ASP A C 1
ATOM 710 O O . ASP A 1 91 ? -3.990 -6.455 2.528 1.00 97.62 91 ASP A O 1
ATOM 714 N N . LEU A 1 92 ? -2.063 -5.363 2.863 1.00 97.75 92 LEU A N 1
ATOM 715 C CA . LEU A 1 92 ? -2.693 -4.073 3.173 1.00 97.75 92 LEU A CA 1
ATOM 716 C C . LEU A 1 92 ? -3.437 -3.482 1.967 1.00 97.75 92 LEU A C 1
ATOM 718 O O . LEU A 1 92 ? -4.564 -3.000 2.104 1.00 97.75 92 LEU A O 1
ATOM 722 N N . ILE A 1 93 ? -2.841 -3.525 0.771 1.00 98.19 93 ILE A N 1
ATOM 723 C CA . ILE A 1 93 ? -3.509 -3.089 -0.466 1.00 98.19 93 ILE A CA 1
ATOM 724 C C . ILE A 1 93 ? -4.755 -3.949 -0.718 1.00 98.19 93 ILE A C 1
ATOM 726 O O . ILE A 1 93 ? -5.803 -3.425 -1.096 1.00 98.19 93 ILE A O 1
ATOM 730 N N . ALA A 1 94 ? -4.667 -5.258 -0.479 1.00 98.38 94 ALA A N 1
ATOM 731 C CA . ALA A 1 94 ? -5.790 -6.177 -0.610 1.00 98.38 94 ALA A CA 1
ATOM 732 C C . ALA A 1 94 ? -6.919 -5.855 0.381 1.00 98.38 94 ALA A C 1
ATOM 734 O O . ALA A 1 94 ? -8.086 -5.851 -0.010 1.00 98.38 94 ALA A O 1
ATOM 735 N N . LEU A 1 95 ? -6.586 -5.505 1.625 1.00 98.50 95 LEU A N 1
ATOM 736 C CA . LEU A 1 95 ? -7.545 -5.010 2.612 1.00 98.50 95 LEU A CA 1
ATOM 737 C C . LEU A 1 95 ? -8.254 -3.732 2.136 1.00 98.50 95 LEU A C 1
ATOM 739 O O . LEU A 1 95 ? -9.470 -3.613 2.276 1.00 98.50 95 LEU A O 1
ATOM 743 N N . ALA A 1 96 ? -7.526 -2.801 1.518 1.00 98.06 96 ALA A N 1
ATOM 744 C CA . ALA A 1 96 ? -8.107 -1.572 0.979 1.00 98.06 96 ALA A CA 1
ATOM 745 C C . ALA A 1 96 ? -9.108 -1.832 -0.152 1.00 98.06 96 ALA A C 1
ATOM 747 O O . ALA A 1 96 ? -10.183 -1.230 -0.181 1.00 98.06 96 ALA A O 1
ATOM 748 N N . LEU A 1 97 ? -8.777 -2.755 -1.057 1.00 98.19 97 LEU A N 1
ATOM 749 C CA . LEU A 1 97 ? -9.676 -3.191 -2.127 1.00 98.19 97 LEU A CA 1
ATOM 750 C C . LEU A 1 97 ? -10.921 -3.868 -1.555 1.00 98.19 97 LEU A C 1
ATOM 752 O O . LEU A 1 97 ? -12.030 -3.516 -1.936 1.00 98.19 97 LEU A O 1
ATOM 756 N N . TYR A 1 98 ? -10.736 -4.771 -0.595 1.00 98.12 98 TYR A N 1
ATOM 757 C CA . TYR A 1 98 ? -11.823 -5.483 0.065 1.00 98.12 98 TYR A CA 1
ATOM 758 C C . TYR A 1 98 ? -12.816 -4.545 0.762 1.00 98.12 98 TYR A C 1
ATOM 760 O O . TYR A 1 98 ? -14.024 -4.699 0.592 1.00 98.12 98 TYR A O 1
ATOM 768 N N . LEU A 1 99 ? -12.333 -3.556 1.524 1.00 97.56 99 LEU A N 1
ATOM 769 C CA . LEU A 1 99 ? -13.208 -2.587 2.193 1.00 97.56 99 LEU A CA 1
ATOM 770 C C . LEU A 1 99 ? -13.969 -1.732 1.175 1.00 97.56 99 LEU A C 1
ATOM 772 O O . LEU A 1 99 ? -15.180 -1.563 1.302 1.00 97.56 99 LEU A O 1
ATOM 776 N N . ARG A 1 100 ? -13.293 -1.262 0.123 1.00 96.56 100 ARG A N 1
ATOM 777 C CA . ARG A 1 100 ? -13.951 -0.534 -0.968 1.00 96.56 100 ARG A CA 1
ATOM 778 C C . ARG A 1 100 ? -15.034 -1.380 -1.644 1.00 96.56 100 ARG A C 1
ATOM 780 O O . ARG A 1 100 ? -16.121 -0.876 -1.902 1.00 96.56 100 ARG A O 1
ATOM 787 N N . ASP A 1 101 ? -14.758 -2.652 -1.916 1.00 96.00 101 ASP A N 1
ATOM 788 C CA . ASP A 1 101 ? -15.710 -3.562 -2.565 1.00 96.00 101 ASP A CA 1
ATOM 789 C C . ASP A 1 101 ? -16.912 -3.884 -1.653 1.00 96.00 101 ASP A C 1
ATOM 791 O O . ASP A 1 101 ? -18.001 -4.172 -2.145 1.00 96.00 101 ASP A O 1
ATOM 795 N N . LYS A 1 102 ? -16.757 -3.740 -0.330 1.00 95.81 102 LYS A N 1
ATOM 796 C CA . LYS A 1 102 ? -17.859 -3.748 0.647 1.00 95.81 102 LYS A CA 1
ATOM 797 C C . LYS A 1 102 ? -18.674 -2.450 0.701 1.00 95.81 102 LYS A C 1
ATOM 799 O O . LYS A 1 102 ? -19.628 -2.377 1.471 1.00 95.81 102 LYS A O 1
ATOM 804 N N . GLY A 1 103 ? -18.325 -1.442 -0.097 1.00 95.31 103 GLY A N 1
ATOM 805 C CA . GLY A 1 103 ? -18.989 -0.138 -0.111 1.00 95.31 103 GLY A CA 1
ATOM 806 C C . GLY A 1 103 ? -18.433 0.866 0.900 1.00 95.31 103 GLY A C 1
ATOM 807 O O . GLY A 1 103 ? -19.006 1.943 1.057 1.00 95.31 103 GLY A O 1
ATOM 808 N N . GLU A 1 104 ? -17.320 0.554 1.569 1.00 95.75 104 GLU A N 1
ATOM 809 C CA . GLU A 1 104 ? -16.642 1.501 2.453 1.00 95.75 104 GLU A CA 1
ATOM 810 C C . GLU A 1 104 ? -15.826 2.529 1.651 1.00 95.75 104 GLU A C 1
ATOM 812 O O . GLU A 1 104 ? -15.410 2.296 0.514 1.00 95.75 104 GLU A O 1
ATOM 817 N N . SER A 1 105 ? -15.527 3.667 2.276 1.00 94.75 105 SER A N 1
ATOM 818 C CA . SER A 1 105 ? -14.617 4.690 1.757 1.00 94.75 105 SER A CA 1
ATOM 819 C C . SER A 1 105 ? -13.328 4.714 2.592 1.00 94.75 105 SER A C 1
ATOM 821 O O . SER A 1 105 ? -13.195 5.580 3.469 1.00 94.75 105 SER A O 1
ATOM 823 N N . PRO A 1 106 ? -12.381 3.781 2.354 1.00 95.94 106 PRO A N 1
ATOM 824 C CA . PRO A 1 106 ? -11.152 3.691 3.130 1.00 95.94 106 PRO A CA 1
ATOM 825 C C . PRO A 1 106 ? -10.189 4.838 2.818 1.00 95.94 106 PRO A C 1
ATOM 827 O O . PRO A 1 106 ? -9.926 5.143 1.654 1.00 95.94 106 PRO A O 1
ATOM 830 N N . LEU A 1 107 ? -9.608 5.421 3.868 1.00 95.56 107 LEU A N 1
ATO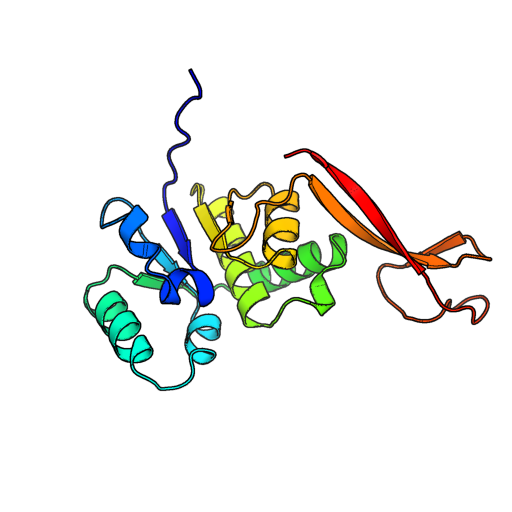M 831 C CA . LEU A 1 107 ? -8.412 6.255 3.777 1.00 95.56 107 LEU A CA 1
ATOM 832 C C . LEU A 1 107 ? -7.183 5.434 4.160 1.00 95.56 107 LEU A C 1
ATOM 834 O O . LEU A 1 107 ? -7.055 4.998 5.303 1.00 95.56 107 LEU A O 1
ATOM 838 N N . PHE A 1 108 ? -6.252 5.258 3.231 1.00 96.38 108 PHE A N 1
ATOM 839 C CA . PHE A 1 108 ? -4.997 4.564 3.508 1.00 96.38 108 PHE A CA 1
ATOM 840 C C . PHE A 1 108 ? -3.918 5.545 3.979 1.00 96.38 108 PHE A C 1
ATOM 842 O O . PHE A 1 108 ? -3.679 6.560 3.331 1.00 96.38 108 PHE A O 1
ATOM 849 N N . LEU A 1 109 ? -3.217 5.251 5.068 1.00 94.75 109 LEU A N 1
ATOM 850 C CA . LEU A 1 109 ? -2.099 6.061 5.542 1.00 94.75 109 LEU A CA 1
ATOM 851 C C . LEU A 1 109 ? -0.791 5.310 5.327 1.00 94.75 109 LEU A C 1
ATOM 853 O O . LEU A 1 109 ? -0.605 4.219 5.862 1.00 94.75 109 LEU A O 1
ATOM 857 N N . THR A 1 110 ? 0.098 5.899 4.527 1.00 93.06 110 THR A N 1
ATOM 858 C CA . THR A 1 110 ? 1.386 5.286 4.185 1.00 93.06 110 THR A CA 1
ATOM 859 C C . THR A 1 110 ? 2.447 6.312 3.823 1.00 93.06 110 THR A C 1
ATOM 861 O O . THR A 1 110 ? 2.154 7.352 3.231 1.00 93.06 110 THR A O 1
ATOM 864 N N . GLY A 1 111 ? 3.701 6.017 4.153 1.00 89.75 111 GLY A N 1
ATOM 865 C CA . GLY A 1 111 ? 4.859 6.763 3.662 1.00 89.75 111 GLY A CA 1
ATOM 866 C C . GLY A 1 111 ? 5.439 6.234 2.345 1.00 89.75 111 GLY A C 1
ATOM 867 O O . GLY A 1 111 ? 6.321 6.882 1.785 1.00 89.75 111 GLY A O 1
ATOM 868 N N . ASP A 1 112 ? 4.983 5.083 1.843 1.00 93.31 112 ASP A N 1
ATOM 869 C CA . ASP A 1 112 ? 5.631 4.389 0.728 1.00 93.31 112 ASP A CA 1
ATOM 870 C C . ASP A 1 112 ? 5.068 4.805 -0.643 1.00 93.31 112 ASP A C 1
ATOM 872 O O . ASP A 1 112 ? 3.874 4.687 -0.922 1.00 93.31 112 ASP A O 1
ATOM 876 N N . TYR A 1 113 ? 5.941 5.272 -1.541 1.00 94.38 113 TYR A N 1
ATOM 877 C CA . TYR A 1 113 ? 5.539 5.727 -2.876 1.00 94.38 113 TYR A CA 1
ATOM 878 C C . TYR A 1 113 ? 4.987 4.618 -3.783 1.00 94.38 113 TYR A C 1
ATOM 880 O O . TYR A 1 113 ? 4.138 4.909 -4.627 1.00 94.38 113 TYR A O 1
ATOM 888 N N . ALA A 1 114 ? 5.455 3.374 -3.651 1.00 95.19 114 ALA A N 1
ATOM 889 C CA . ALA A 1 114 ? 4.931 2.240 -4.406 1.00 95.19 114 ALA A CA 1
ATOM 890 C C . ALA A 1 114 ? 3.499 1.908 -3.961 1.00 95.19 114 ALA A C 1
ATOM 892 O O . ALA A 1 114 ? 2.626 1.739 -4.815 1.00 95.19 114 ALA A O 1
ATOM 893 N N . ILE A 1 115 ? 3.224 1.915 -2.651 1.00 96.31 115 ILE A N 1
ATOM 894 C CA . ILE A 1 115 ? 1.858 1.743 -2.128 1.00 96.31 115 ILE A CA 1
ATOM 895 C C . ILE A 1 115 ? 0.958 2.883 -2.619 1.00 96.31 115 ILE A C 1
ATOM 897 O O . ILE A 1 115 ? -0.096 2.623 -3.203 1.00 96.31 115 ILE A O 1
ATOM 901 N N . GLN A 1 116 ? 1.389 4.143 -2.466 1.00 95.81 116 GLN A N 1
ATOM 902 C CA . GLN A 1 116 ? 0.633 5.307 -2.949 1.00 95.81 116 GLN A CA 1
ATOM 903 C C . GLN A 1 116 ? 0.282 5.186 -4.438 1.00 95.81 116 GLN A C 1
ATOM 905 O O . GLN A 1 116 ? -0.847 5.468 -4.837 1.00 95.81 116 GLN A O 1
ATOM 910 N N . ASN A 1 117 ? 1.229 4.732 -5.264 1.00 96.44 117 ASN A N 1
ATOM 911 C CA . ASN A 1 117 ? 1.021 4.581 -6.698 1.00 96.44 117 ASN A CA 1
ATOM 912 C C . ASN A 1 117 ? -0.033 3.514 -7.031 1.00 96.44 117 ASN A C 1
ATOM 914 O O . ASN A 1 117 ? -0.937 3.761 -7.835 1.00 96.44 117 ASN A O 1
ATOM 918 N N . VAL A 1 118 ? 0.028 2.351 -6.375 1.00 96.94 118 VAL A N 1
ATOM 919 C CA . VAL A 1 118 ? -0.964 1.281 -6.566 1.00 96.94 118 VAL A CA 1
ATOM 920 C C . VAL A 1 118 ? -2.355 1.730 -6.115 1.00 96.94 118 VAL A C 1
ATOM 922 O O . VAL A 1 118 ? -3.332 1.519 -6.839 1.00 96.94 118 VAL A O 1
ATOM 925 N N . LEU A 1 119 ? -2.460 2.405 -4.969 1.00 96.81 119 LEU A N 1
ATOM 926 C CA . LEU A 1 119 ? -3.730 2.941 -4.467 1.00 96.81 119 LEU A CA 1
ATOM 927 C C . LEU A 1 119 ? -4.305 4.015 -5.397 1.00 96.81 119 LEU A C 1
ATOM 929 O O . LEU A 1 119 ? -5.495 3.979 -5.722 1.00 96.81 119 LEU A O 1
ATOM 933 N N . ALA A 1 120 ? -3.459 4.908 -5.915 1.00 95.62 120 ALA A N 1
ATOM 934 C CA . ALA A 1 120 ? -3.845 5.916 -6.899 1.00 95.62 120 ALA A CA 1
ATOM 935 C C . ALA A 1 120 ? -4.423 5.291 -8.181 1.00 95.62 120 ALA A C 1
ATOM 937 O O . ALA A 1 120 ? -5.447 5.762 -8.697 1.00 95.62 120 ALA A O 1
ATOM 938 N N . MET A 1 121 ? -3.805 4.209 -8.673 1.00 93.50 121 MET A N 1
ATOM 939 C CA . MET A 1 121 ? -4.313 3.428 -9.807 1.00 93.50 121 MET A CA 1
ATOM 940 C C . MET A 1 121 ? -5.636 2.726 -9.485 1.00 93.50 121 MET A C 1
ATOM 942 O O . MET A 1 121 ? -6.522 2.669 -10.337 1.00 93.50 121 MET A O 1
ATOM 946 N N . ALA A 1 122 ? -5.797 2.241 -8.253 1.00 94.06 122 ALA A N 1
ATOM 947 C CA . ALA A 1 122 ? -7.027 1.626 -7.758 1.00 94.06 122 ALA A CA 1
ATOM 948 C C . ALA A 1 122 ? -8.130 2.641 -7.397 1.00 94.06 122 ALA A C 1
ATOM 950 O O . ALA A 1 122 ? -9.225 2.231 -7.004 1.00 94.06 122 ALA A O 1
ATOM 951 N N . LYS A 1 123 ? -7.858 3.948 -7.539 1.00 94.50 123 LYS A N 1
ATOM 952 C CA . LYS A 1 123 ? -8.730 5.059 -7.121 1.00 94.50 123 LYS A CA 1
ATOM 953 C C . LYS A 1 123 ? -9.123 4.997 -5.637 1.00 94.50 123 LYS A C 1
ATOM 955 O O . LYS A 1 123 ? -10.220 5.415 -5.281 1.00 94.50 123 LYS A O 1
ATOM 960 N N . ILE A 1 124 ? -8.235 4.476 -4.797 1.00 95.56 124 ILE A N 1
ATOM 961 C CA . ILE A 1 124 ? -8.384 4.473 -3.341 1.00 95.56 124 ILE A CA 1
ATOM 962 C C . ILE A 1 124 ? -7.675 5.707 -2.795 1.00 95.56 124 ILE A C 1
ATOM 964 O O . ILE A 1 124 ? -6.555 6.015 -3.209 1.00 95.56 124 ILE A O 1
ATOM 968 N N . ASP A 1 125 ? -8.335 6.422 -1.889 1.00 94.44 125 ASP A N 1
ATOM 969 C CA . ASP A 1 125 ? -7.755 7.612 -1.282 1.00 94.44 125 ASP A CA 1
ATOM 970 C C . ASP A 1 125 ? -6.668 7.225 -0.279 1.00 94.44 125 ASP A C 1
ATOM 972 O O . ASP A 1 125 ? -6.792 6.266 0.489 1.00 94.44 125 ASP A O 1
ATOM 976 N N . PHE A 1 126 ? -5.598 8.012 -0.257 1.00 94.62 126 PHE A N 1
ATOM 977 C CA . PHE A 1 126 ? -4.509 7.832 0.686 1.00 94.62 126 PHE A CA 1
ATOM 978 C C . PHE A 1 126 ? -3.987 9.174 1.194 1.00 94.62 126 PHE A C 1
ATOM 980 O O . PHE A 1 126 ? -4.139 10.218 0.555 1.00 94.62 126 PHE A O 1
ATOM 987 N N . ARG A 1 127 ? -3.343 9.139 2.358 1.00 92.38 127 ARG A N 1
ATOM 988 C CA . ARG A 1 127 ? -2.624 10.257 2.960 1.00 92.38 127 ARG A CA 1
ATOM 989 C C . ARG A 1 127 ? -1.176 9.846 3.170 1.00 92.38 127 ARG A C 1
ATOM 991 O O . ARG A 1 127 ? -0.898 8.817 3.782 1.00 92.38 127 ARG A O 1
ATOM 998 N N . SER A 1 128 ? -0.267 10.673 2.667 1.00 90.62 128 SER A N 1
ATOM 999 C CA . SER A 1 128 ? 1.159 10.448 2.852 1.00 90.62 128 SER A CA 1
ATOM 1000 C C . SER A 1 128 ? 1.570 10.715 4.300 1.00 90.62 128 SER A C 1
ATOM 1002 O O . SER A 1 128 ? 1.198 11.742 4.872 1.00 90.62 128 SER A O 1
ATOM 1004 N N . VAL A 1 129 ? 2.359 9.814 4.882 1.00 87.62 129 VAL A N 1
ATOM 1005 C CA . VAL A 1 129 ? 2.882 9.937 6.247 1.00 87.62 129 VAL A CA 1
ATOM 1006 C C . VAL A 1 129 ? 4.396 10.131 6.206 1.00 87.62 129 VAL A C 1
ATOM 1008 O O . VAL A 1 129 ? 5.137 9.262 5.755 1.00 87.62 129 VAL A O 1
ATOM 1011 N N . GLY A 1 130 ? 4.883 11.282 6.679 1.00 79.94 130 GLY A N 1
ATOM 1012 C CA . GLY A 1 130 ? 6.321 11.592 6.747 1.00 79.94 130 GLY A CA 1
ATOM 1013 C C . GLY A 1 130 ? 7.026 11.779 5.393 1.00 79.94 130 GLY A C 1
ATOM 1014 O O . GLY A 1 130 ? 8.204 12.122 5.370 1.00 79.94 130 GLY A O 1
ATOM 1015 N N . GLN A 1 131 ? 6.320 11.578 4.280 1.00 82.00 131 GLN A N 1
ATOM 1016 C CA . GLN A 1 131 ? 6.779 11.791 2.906 1.00 82.00 131 GLN A CA 1
ATOM 1017 C C . GLN A 1 131 ? 5.818 12.722 2.160 1.00 82.00 131 GLN A C 1
ATOM 1019 O O . GLN A 1 131 ? 4.730 13.038 2.651 1.00 82.00 131 GLN A O 1
ATOM 1024 N N . LYS A 1 132 ? 6.189 13.162 0.954 1.00 87.06 132 LYS A N 1
ATOM 1025 C CA . LYS A 1 132 ? 5.287 13.944 0.095 1.00 87.06 132 LYS A CA 1
ATOM 1026 C C . LYS A 1 132 ? 4.227 13.035 -0.530 1.00 87.06 132 LYS A C 1
ATOM 1028 O O . LYS A 1 132 ? 4.464 11.856 -0.739 1.00 87.06 132 LYS A O 1
ATOM 1033 N N . THR A 1 133 ? 3.069 13.591 -0.863 1.00 91.12 133 THR A N 1
ATOM 1034 C CA . THR A 1 133 ? 2.065 12.884 -1.670 1.00 91.12 133 THR A CA 1
ATOM 1035 C C . THR A 1 133 ? 2.522 12.842 -3.128 1.00 91.12 133 THR A C 1
ATOM 1037 O O . THR A 1 133 ? 2.991 13.857 -3.658 1.00 91.12 133 THR A O 1
ATOM 1040 N N . ILE A 1 134 ? 2.382 11.695 -3.797 1.00 89.94 134 ILE A N 1
ATOM 1041 C CA . ILE A 1 134 ? 2.582 11.622 -5.251 1.00 89.94 134 ILE A CA 1
ATOM 1042 C C . ILE A 1 134 ? 1.632 12.580 -5.989 1.00 89.94 134 ILE A C 1
ATOM 1044 O O . ILE A 1 134 ? 0.485 12.771 -5.597 1.00 89.94 134 ILE A O 1
ATOM 1048 N N . LYS A 1 135 ? 2.108 13.179 -7.085 1.00 89.50 135 LYS A N 1
ATOM 1049 C CA . LYS A 1 135 ? 1.310 14.105 -7.918 1.00 89.50 135 LYS A CA 1
ATOM 1050 C C . LYS A 1 135 ? 0.539 13.404 -9.039 1.00 89.50 135 LYS A C 1
ATOM 1052 O O . LYS A 1 135 ? -0.355 13.974 -9.649 1.00 89.50 135 LYS A O 1
ATOM 1057 N N . SER A 1 136 ? 0.936 12.181 -9.365 1.00 87.00 136 SER A N 1
ATOM 1058 C CA . SER A 1 136 ? 0.360 11.412 -10.461 1.00 87.00 136 SER A CA 1
ATOM 1059 C C . SER A 1 136 ? 0.627 9.932 -10.256 1.00 87.00 136 SER A C 1
ATOM 1061 O O . SER A 1 136 ? 1.712 9.573 -9.796 1.00 87.00 136 SER A O 1
ATOM 1063 N N . ALA A 1 137 ? -0.317 9.093 -10.669 1.00 90.19 137 ALA A N 1
ATOM 1064 C CA . ALA A 1 137 ? -0.099 7.662 -10.785 1.00 90.19 137 ALA A CA 1
ATOM 1065 C C . ALA A 1 137 ? 0.723 7.360 -12.046 1.00 90.19 137 ALA A C 1
ATOM 1067 O O . ALA A 1 137 ? 0.448 7.898 -13.126 1.00 90.19 137 ALA A O 1
ATOM 1068 N N . LEU A 1 138 ? 1.713 6.486 -11.915 1.00 92.06 138 LEU A N 1
ATOM 1069 C CA . LEU A 1 138 ? 2.634 6.081 -12.968 1.00 92.06 138 LEU A CA 1
ATOM 1070 C C . LEU A 1 138 ? 2.509 4.577 -13.224 1.00 92.06 138 LEU A C 1
ATOM 1072 O O . LEU A 1 138 ? 2.320 3.793 -12.301 1.00 92.06 138 LEU A O 1
ATOM 1076 N N . ILE A 1 139 ? 2.662 4.172 -14.477 1.00 89.88 139 ILE A N 1
ATOM 1077 C CA . ILE A 1 139 ? 2.900 2.781 -14.859 1.00 89.88 139 ILE A CA 1
ATOM 1078 C C . ILE A 1 139 ? 4.377 2.659 -15.215 1.00 89.88 139 ILE A C 1
ATOM 1080 O O . ILE A 1 139 ? 4.882 3.380 -16.082 1.00 89.88 139 ILE A O 1
ATOM 1084 N N . TRP A 1 140 ? 5.076 1.771 -14.521 1.00 89.50 140 TRP A N 1
ATOM 1085 C CA . TRP A 1 140 ? 6.483 1.492 -14.742 1.00 89.50 140 TRP A CA 1
ATOM 1086 C C . TRP A 1 140 ? 6.653 0.284 -15.653 1.00 89.50 140 TRP A C 1
ATOM 1088 O O . TRP A 1 140 ? 6.378 -0.839 -15.246 1.00 89.50 140 TRP A O 1
ATOM 1098 N N . ASN A 1 141 ? 7.202 0.509 -16.843 1.00 89.19 141 ASN A N 1
ATOM 1099 C CA . ASN A 1 141 ? 7.472 -0.556 -17.801 1.00 89.19 141 ASN A CA 1
ATOM 1100 C C . ASN A 1 141 ? 8.966 -0.651 -18.118 1.00 89.19 141 ASN A C 1
ATOM 1102 O O . ASN A 1 141 ? 9.719 0.313 -17.956 1.00 89.19 141 ASN A O 1
ATOM 1106 N N . TYR A 1 142 ? 9.388 -1.803 -18.623 1.00 89.88 142 TYR A N 1
ATOM 1107 C CA . TYR A 1 142 ? 10.743 -2.060 -19.090 1.00 89.88 142 TYR A CA 1
ATOM 1108 C C . TYR A 1 142 ? 10.755 -2.053 -20.616 1.00 89.88 142 TYR A C 1
ATOM 1110 O O . TYR A 1 142 ? 10.137 -2.897 -21.255 1.00 89.88 142 TYR A O 1
ATOM 1118 N N . GLN A 1 143 ? 11.440 -1.088 -21.220 1.00 92.19 143 GLN A N 1
ATOM 1119 C CA . GLN A 1 143 ? 11.494 -0.930 -22.669 1.00 92.19 143 GLN A CA 1
ATOM 1120 C C . GLN A 1 143 ? 12.884 -1.283 -23.197 1.00 92.19 143 GLN A C 1
ATOM 1122 O O . GLN A 1 143 ? 13.899 -0.883 -22.630 1.00 92.19 143 GLN A O 1
ATOM 1127 N N . CYS A 1 144 ? 12.950 -2.018 -24.306 1.00 93.62 144 CYS A N 1
ATOM 1128 C CA . CYS A 1 144 ? 14.209 -2.223 -25.013 1.00 93.62 144 CYS A CA 1
ATOM 1129 C C . CYS A 1 144 ? 14.558 -0.961 -25.818 1.00 93.62 144 CYS A C 1
ATOM 1131 O O . CYS A 1 144 ? 13.741 -0.547 -26.641 1.00 93.62 144 CYS A O 1
ATOM 1133 N N . PRO A 1 145 ? 15.757 -0.372 -25.665 1.00 93.62 145 PRO A N 1
ATOM 1134 C CA . PRO A 1 145 ? 16.129 0.821 -26.425 1.00 93.62 145 PRO A CA 1
ATOM 1135 C C . PRO A 1 145 ? 16.304 0.546 -27.930 1.00 93.62 145 PRO A C 1
ATOM 1137 O O . PRO A 1 145 ? 16.110 1.449 -28.736 1.00 93.62 145 PRO A O 1
ATOM 1140 N N . ILE A 1 146 ? 16.621 -0.698 -28.314 1.00 93.88 146 ILE A N 1
ATOM 1141 C CA . ILE A 1 146 ? 16.856 -1.099 -29.712 1.00 93.88 146 ILE A CA 1
ATOM 1142 C C . ILE A 1 146 ? 15.567 -1.628 -30.351 1.00 93.88 146 ILE A C 1
ATOM 1144 O O . ILE A 1 146 ? 15.054 -1.050 -31.305 1.00 93.88 146 ILE A O 1
ATOM 1148 N N . CYS A 1 147 ? 14.996 -2.706 -29.802 1.00 92.81 147 CYS A N 1
ATOM 1149 C CA . CYS A 1 147 ? 13.789 -3.328 -30.356 1.00 92.81 147 CYS A CA 1
ATOM 1150 C C . CYS A 1 147 ? 12.501 -2.546 -30.076 1.00 92.81 147 CYS A C 1
ATOM 1152 O O . CYS A 1 147 ? 11.469 -2.887 -30.640 1.00 92.81 147 CYS A O 1
ATOM 1154 N N . ARG A 1 148 ? 12.529 -1.565 -29.163 1.00 91.06 148 ARG A N 1
ATOM 1155 C CA . ARG A 1 148 ? 11.380 -0.772 -28.679 1.00 91.06 148 ARG A CA 1
ATOM 1156 C C . ARG A 1 148 ? 10.246 -1.553 -28.005 1.00 91.06 148 ARG A C 1
ATOM 1158 O O . ARG A 1 148 ? 9.343 -0.911 -27.472 1.00 91.06 148 ARG A O 1
ATOM 1165 N N . ASN A 1 149 ? 10.322 -2.885 -27.957 1.00 90.19 149 ASN A N 1
ATOM 1166 C CA . ASN A 1 149 ? 9.400 -3.746 -27.216 1.00 90.19 149 ASN A CA 1
ATOM 1167 C C . ASN A 1 149 ? 9.335 -3.365 -25.734 1.00 90.19 149 ASN A C 1
ATOM 1169 O O . ASN A 1 149 ? 10.352 -3.000 -25.133 1.00 90.19 149 ASN A O 1
ATOM 1173 N N . VAL A 1 150 ? 8.137 -3.488 -25.168 1.00 88.25 150 VAL A N 1
ATOM 1174 C CA . VAL A 1 150 ? 7.823 -3.172 -23.775 1.00 88.25 150 VAL A CA 1
ATOM 1175 C C . VAL A 1 150 ? 7.493 -4.464 -23.037 1.00 88.25 150 VAL A C 1
ATOM 1177 O O . VAL A 1 150 ? 6.793 -5.323 -23.566 1.00 88.25 150 VAL A O 1
ATOM 1180 N N . TYR A 1 151 ? 8.008 -4.582 -21.823 1.00 86.12 151 TYR A N 1
ATOM 1181 C CA . TYR A 1 151 ? 7.839 -5.720 -20.937 1.00 86.12 151 TYR A CA 1
ATOM 1182 C C . TYR A 1 151 ? 7.453 -5.216 -19.544 1.00 86.12 151 TYR A C 1
ATOM 1184 O O . TYR A 1 151 ? 7.906 -4.153 -19.112 1.00 86.12 151 TYR A O 1
ATOM 1192 N N . ASP A 1 152 ? 6.660 -5.997 -18.817 1.00 75.69 152 ASP A N 1
ATOM 1193 C CA . ASP A 1 152 ? 6.254 -5.657 -17.445 1.00 75.69 152 ASP A CA 1
ATOM 1194 C C . ASP A 1 152 ? 7.404 -5.863 -16.444 1.00 75.69 152 ASP A C 1
ATOM 1196 O O . ASP A 1 152 ? 7.447 -5.263 -15.369 1.00 75.69 152 ASP A O 1
ATOM 1200 N N . MET A 1 153 ? 8.362 -6.722 -16.797 1.00 81.44 153 MET A N 1
ATOM 1201 C CA . MET A 1 153 ? 9.525 -7.051 -15.982 1.00 81.44 153 MET A CA 1
ATOM 1202 C C . MET A 1 153 ? 10.675 -7.593 -16.832 1.00 81.44 153 MET A C 1
ATOM 1204 O O . MET A 1 153 ? 10.483 -8.019 -17.969 1.00 81.44 153 MET A O 1
ATOM 1208 N N . GLY A 1 154 ? 11.862 -7.620 -16.229 1.00 85.12 154 GLY A N 1
ATOM 1209 C CA . GLY A 1 154 ? 13.075 -8.180 -16.815 1.00 85.12 154 GLY A CA 1
ATOM 1210 C C . GLY A 1 154 ? 14.193 -7.151 -16.879 1.00 85.12 154 GLY A C 1
ATOM 1211 O O . GLY A 1 154 ? 13.949 -5.951 -16.992 1.00 85.12 154 GLY A O 1
ATOM 1212 N N . ASP A 1 155 ? 15.428 -7.633 -16.812 1.00 87.75 155 ASP A N 1
ATOM 1213 C CA . ASP A 1 155 ? 16.611 -6.775 -16.904 1.00 87.75 155 ASP A CA 1
ATOM 1214 C C . ASP A 1 155 ? 17.184 -6.766 -18.332 1.00 87.75 155 ASP A C 1
ATOM 1216 O O . ASP A 1 155 ? 17.840 -5.805 -18.731 1.00 87.75 155 ASP A O 1
ATOM 1220 N N . THR A 1 156 ? 16.858 -7.784 -19.136 1.00 93.81 156 THR A N 1
ATOM 1221 C CA . THR A 1 156 ? 17.408 -8.008 -20.478 1.00 93.81 156 THR A CA 1
ATOM 1222 C C . THR A 1 156 ? 16.302 -8.329 -21.481 1.00 93.81 156 THR A C 1
ATOM 1224 O O . THR A 1 156 ? 15.376 -9.078 -21.179 1.00 93.81 156 THR A O 1
ATOM 1227 N N . CYS A 1 157 ? 16.396 -7.769 -22.689 1.00 92.38 157 CYS A N 1
ATOM 1228 C CA . CYS A 1 157 ? 15.457 -7.998 -23.782 1.00 92.38 157 CYS A CA 1
ATOM 1229 C C . CYS A 1 157 ? 15.551 -9.452 -24.275 1.00 92.38 157 CYS A C 1
ATOM 1231 O O . CYS A 1 157 ? 16.597 -9.821 -24.813 1.00 92.38 157 CYS A O 1
ATOM 1233 N N . PRO A 1 158 ? 14.467 -10.248 -24.210 1.00 93.00 158 PRO A N 1
ATOM 1234 C CA . PRO A 1 158 ? 14.474 -11.635 -24.684 1.00 93.00 158 PRO A CA 1
ATOM 1235 C C . PRO A 1 158 ? 14.751 -11.782 -26.186 1.00 93.00 158 PRO A C 1
ATOM 1237 O O . PRO A 1 158 ? 15.128 -12.853 -26.641 1.00 93.00 158 PRO A O 1
ATOM 1240 N N . ARG A 1 159 ? 14.554 -10.712 -26.968 1.00 93.38 159 ARG A N 1
ATOM 1241 C CA . ARG A 1 159 ? 14.717 -10.730 -28.428 1.00 93.38 159 ARG A CA 1
ATOM 1242 C C . ARG A 1 159 ? 16.148 -10.455 -28.891 1.00 93.38 159 ARG A C 1
ATOM 1244 O O . ARG A 1 159 ? 16.576 -11.025 -29.883 1.00 93.38 159 ARG A O 1
ATOM 1251 N N . CYS A 1 160 ? 16.850 -9.529 -28.236 1.00 94.50 160 CYS A N 1
ATOM 1252 C CA . CYS A 1 160 ? 18.151 -9.030 -28.706 1.00 94.50 160 CYS A CA 1
ATOM 1253 C C . CYS A 1 160 ? 19.248 -9.012 -27.635 1.00 94.50 160 CYS A C 1
ATOM 1255 O O . CYS A 1 160 ? 20.342 -8.528 -27.902 1.00 94.50 160 CYS A O 1
ATOM 1257 N N . GLY A 1 161 ? 18.965 -9.454 -26.406 1.00 93.31 161 GLY A N 1
ATOM 1258 C CA . GLY A 1 161 ? 19.952 -9.500 -25.323 1.00 93.31 161 GLY A CA 1
ATOM 1259 C C . GLY A 1 161 ? 20.359 -8.136 -24.750 1.00 93.31 161 GLY A C 1
ATOM 1260 O O . GLY A 1 161 ? 21.186 -8.070 -23.847 1.00 93.31 161 GLY A O 1
ATOM 1261 N N . THR A 1 162 ? 19.792 -7.028 -25.232 1.00 95.25 162 THR A N 1
ATOM 1262 C CA . THR A 1 162 ? 20.108 -5.686 -24.718 1.00 95.25 162 THR A CA 1
ATOM 1263 C C . THR A 1 162 ? 19.440 -5.430 -23.372 1.00 95.25 162 THR A C 1
ATOM 1265 O O . THR A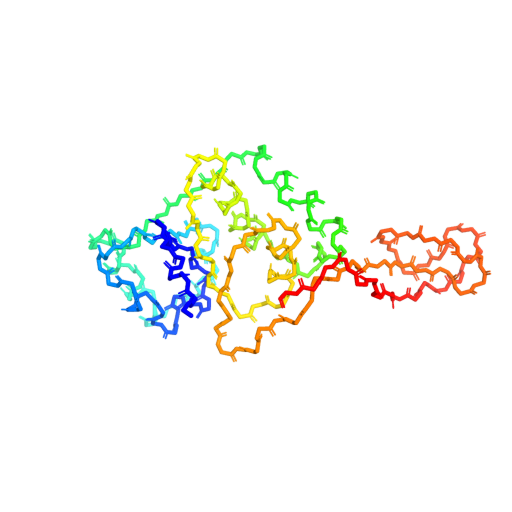 1 162 ? 18.271 -5.773 -23.188 1.00 95.25 162 THR A O 1
ATOM 1268 N N . LYS A 1 163 ? 20.143 -4.756 -22.456 1.00 94.62 163 LYS A N 1
ATOM 1269 C CA . LYS A 1 163 ? 19.588 -4.330 -21.165 1.00 94.62 163 LYS A CA 1
ATOM 1270 C C . LYS A 1 163 ? 18.350 -3.445 -21.357 1.00 94.62 163 LYS A C 1
ATOM 1272 O O . LYS A 1 163 ? 18.362 -2.508 -22.158 1.00 94.62 163 LYS A O 1
ATOM 1277 N N . LEU A 1 164 ? 17.277 -3.755 -20.636 1.00 93.62 164 LEU A N 1
ATOM 1278 C CA . LEU A 1 164 ? 16.039 -2.982 -20.666 1.00 93.62 164 LEU A CA 1
ATOM 1279 C C . LEU A 1 164 ? 16.192 -1.702 -19.840 1.00 93.62 164 LEU A C 1
ATOM 1281 O O . LEU A 1 164 ? 16.839 -1.690 -18.792 1.00 93.62 164 LEU A O 1
ATOM 128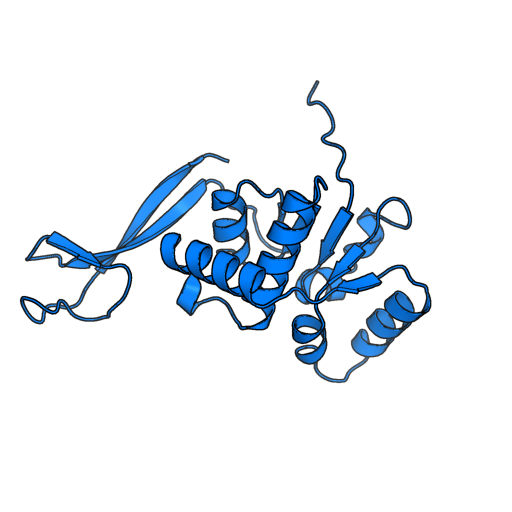5 N N . ILE A 1 165 ? 15.561 -0.625 -20.301 1.00 91.75 165 ILE A N 1
ATOM 1286 C CA . ILE A 1 165 ? 15.468 0.635 -19.562 1.00 91.75 165 ILE A CA 1
ATOM 1287 C C . ILE A 1 165 ? 14.106 0.738 -18.884 1.00 91.75 165 ILE A C 1
ATOM 1289 O O . ILE A 1 165 ? 13.075 0.412 -19.472 1.00 91.75 165 ILE A O 1
ATOM 1293 N N . LYS A 1 166 ? 14.091 1.210 -17.637 1.00 90.44 166 LYS A N 1
ATOM 1294 C CA . LYS A 1 166 ? 12.845 1.450 -16.910 1.00 90.44 166 LYS A CA 1
ATOM 1295 C C . LYS A 1 166 ? 12.260 2.795 -17.339 1.00 90.44 166 LYS A C 1
ATOM 1297 O O . LYS A 1 166 ? 12.931 3.820 -17.237 1.00 90.44 166 LYS A O 1
ATOM 1302 N N . ARG A 1 167 ? 11.009 2.801 -17.794 1.00 88.75 167 ARG A N 1
ATOM 1303 C CA . ARG A 1 167 ? 10.286 3.994 -18.244 1.00 88.75 167 ARG A CA 1
ATOM 1304 C C . ARG A 1 167 ? 8.998 4.158 -17.448 1.00 88.75 167 ARG A C 1
ATOM 1306 O O . ARG A 1 167 ? 8.255 3.198 -17.266 1.00 88.75 167 ARG A O 1
ATOM 1313 N N . ALA A 1 168 ? 8.740 5.378 -16.993 1.00 88.88 168 ALA A N 1
ATOM 1314 C CA . ALA A 1 168 ? 7.469 5.743 -16.384 1.00 88.88 168 ALA A CA 1
ATOM 1315 C C . ALA A 1 168 ? 6.524 6.312 -17.446 1.00 88.88 168 ALA A C 1
ATOM 1317 O O . ALA A 1 168 ? 6.906 7.193 -18.218 1.00 88.88 168 ALA A O 1
ATOM 1318 N N . VAL A 1 169 ? 5.286 5.835 -17.455 1.00 88.81 169 VAL A N 1
ATOM 1319 C CA . VAL A 1 169 ? 4.182 6.397 -18.236 1.00 88.81 169 VAL A CA 1
ATOM 1320 C C . VAL A 1 169 ? 3.174 6.978 -17.255 1.00 88.81 169 VAL A C 1
ATOM 1322 O O . VAL A 1 169 ? 2.756 6.292 -16.324 1.00 88.81 169 VAL A O 1
ATOM 1325 N N . LYS A 1 170 ? 2.781 8.244 -17.432 1.00 88.88 170 LYS A N 1
ATOM 1326 C CA . LYS A 1 170 ? 1.750 8.852 -16.582 1.00 88.88 170 LYS A CA 1
ATOM 1327 C C . LYS A 1 170 ? 0.415 8.167 -16.878 1.00 88.88 170 LYS A C 1
ATOM 1329 O O . LYS A 1 170 ? -0.074 8.229 -18.000 1.00 88.88 170 LYS A O 1
ATOM 1334 N N . ALA A 1 171 ? -0.154 7.506 -15.875 1.00 84.19 171 ALA A N 1
ATOM 1335 C CA . ALA A 1 171 ? -1.442 6.831 -15.985 1.00 84.19 171 ALA A CA 1
ATOM 1336 C C . ALA A 1 171 ? -2.598 7.748 -15.575 1.00 84.19 171 ALA A C 1
ATOM 1338 O O . ALA A 1 171 ? -3.688 7.657 -16.134 1.00 84.19 171 ALA A O 1
ATOM 1339 N N . ARG A 1 172 ? -2.368 8.618 -14.581 1.00 80.00 172 ARG A N 1
ATOM 1340 C CA . ARG A 1 172 ? -3.392 9.508 -14.025 1.00 80.00 172 ARG A CA 1
ATOM 1341 C C . ARG A 1 172 ? -2.777 10.690 -13.276 1.00 80.00 172 ARG A C 1
ATOM 1343 O O . ARG A 1 172 ? -1.766 10.523 -12.604 1.00 80.00 172 ARG A O 1
ATOM 1350 N N . GLU A 1 173 ? -3.424 11.849 -13.335 1.00 84.62 173 GLU A N 1
ATOM 1351 C CA . GLU A 1 173 ? -3.145 13.010 -12.476 1.00 84.62 173 GLU A CA 1
ATOM 1352 C C . GLU A 1 173 ? -4.023 12.982 -11.213 1.00 84.62 173 GLU A C 1
ATOM 1354 O O . GLU A 1 173 ? -5.167 12.509 -11.271 1.00 84.62 173 GLU A O 1
ATOM 1359 N N . LEU A 1 174 ? -3.459 13.402 -10.075 1.00 79.19 174 LEU A N 1
ATOM 1360 C CA . LEU A 1 174 ? -4.091 13.348 -8.751 1.00 79.19 174 LEU A CA 1
ATOM 1361 C C . LEU A 1 174 ? -4.512 14.729 -8.250 1.00 79.19 174 LEU A C 1
ATOM 1363 O O . LEU A 1 174 ? -3.737 15.689 -8.450 1.00 79.19 174 LEU A O 1
#

Secondary structure (DSSP, 8-state):
-------SEEEE-HHHHTTTGGGGTTTSS-EEE-HHHHHTS-SSHHHHHHHHHHHTTSEEE----HHHHHHHHHHHHHHT-TTT--HHHHHHHHHHHHHHHTT--EEEEES-HHHHHHHHHTT-EEEESSSPPPSEEEEEEEE-TTT--EESS-SB-TTT-PBPEEEEEEEEE-

Sequence (174 aa):
MRSSKKYTCAILDTSAILRGNFLDFGRSIPIYTVSSSLRELKRGVKSFEVETLLQMGILKVVDVDRGMRDLARKLARRSGDIRKLSGADIDLIALALYLRDKGESPLFLTGDYAIQNVLAMAKIDFRSVGQKTIKSALIWNYQCPICRNVYDMGDTCPRCGTKLIKRAVKAREL

Radius of gyration: 17.91 Å; chains: 1; bounding box: 39×40×54 Å

Foldseek 3Di:
DPDPPDFQEEEEALLCLQVVVLVVCPQVHAYEFAPVRLVPPDDDPSNVVVVVCVVVNNYDHDFDDPVLLVVLCVLLLQQLNNVVDDSRLSRSSSVQVVCVVVVGQYEYEEQDPSSLLSCVVVVHHYDHDPHDRDQFRKRKWWAAPPVRDIHSDDQADPPPRGGTDIDIDGPGGD

pLDDT: mean 88.44, std 11.13, range [32.97, 98.5]